Protein AF-A0A3E0Q3L4-F1 (afdb_monomer_lite)

Secondary structure (DSSP, 8-state):
-HHHHHHTT---------HHHHHHHHHHHHHHHHTT-------HHHHHHHTTEEEEEETTEEEEEE---SS---HHHHHHHHHHHHHHHHHTTS---GGGTHHHH----TT---SSS-HHHHHHHHHHHHHS----S------TT--TT-------PPP-

pLDDT: mean 74.45, std 21.03, range [34.62, 96.5]

Foldseek 3Di:
DVVVCVVVVNDDDDDDPDPVSQQLLLVLVVVCVVVVVDDDDPPVLLVVLLVQWDWDADPVHIGTDGPPPDDDHSVSPVVVSVVSSVVVVVVVPDPPPCVVCVVVVPPVPVDPDPPDDDVVVVVVVVVVPVPDPDDDPDDPPDDPDDDPPDDPDDDDDDDD

Structure (mmCIF, N/CA/C/O backbone):
data_AF-A0A3E0Q3L4-F1
#
_entry.id   AF-A0A3E0Q3L4-F1
#
loop_
_atom_site.group_PDB
_atom_site.id
_atom_site.type_symbol
_atom_site.label_atom_id
_atom_site.label_alt_id
_atom_site.label_comp_id
_atom_site.label_asym_id
_atom_site.label_entity_id
_atom_site.label_seq_id
_atom_site.pdbx_PDB_ins_code
_atom_site.Cartn_x
_atom_site.Cartn_y
_atom_site.Cartn_z
_atom_site.occupancy
_atom_site.B_iso_or_equiv
_atom_site.auth_seq_id
_atom_site.auth_comp_id
_atom_site.auth_asym_id
_atom_site.auth_atom_id
_atom_site.pdbx_PDB_model_num
ATOM 1 N N . MET A 1 1 ? -14.780 1.613 -17.915 1.00 79.00 1 MET A N 1
ATOM 2 C CA . MET A 1 1 ? -14.518 0.530 -16.937 1.00 79.00 1 MET A CA 1
ATOM 3 C C . MET A 1 1 ? -15.227 0.759 -15.602 1.00 79.00 1 MET A C 1
ATOM 5 O O . MET A 1 1 ? -16.088 -0.039 -15.275 1.00 79.00 1 MET A O 1
ATOM 9 N N . ALA A 1 2 ? -14.970 1.853 -14.870 1.00 86.56 2 ALA A N 1
ATOM 10 C CA . ALA A 1 2 ? -15.633 2.112 -13.578 1.00 86.56 2 ALA A CA 1
ATOM 11 C C . ALA A 1 2 ? -17.176 2.132 -13.652 1.00 86.56 2 ALA A C 1
ATOM 13 O O . ALA A 1 2 ? -17.845 1.611 -12.769 1.00 86.56 2 ALA A O 1
ATOM 14 N N . GLN A 1 3 ? -17.746 2.678 -14.732 1.00 90.94 3 GLN A N 1
ATOM 15 C CA . GLN A 1 3 ? -19.196 2.648 -14.962 1.00 90.94 3 GLN A CA 1
ATOM 16 C C . GLN A 1 3 ? -19.752 1.223 -15.102 1.00 90.94 3 GLN A C 1
ATOM 18 O O . GLN A 1 3 ? -20.854 0.969 -14.634 1.00 90.94 3 GLN A O 1
ATOM 23 N N . GLN A 1 4 ? -18.997 0.302 -15.710 1.00 94.25 4 GLN A N 1
ATOM 24 C CA . GLN A 1 4 ? -19.422 -1.091 -15.864 1.00 94.25 4 GLN A CA 1
ATOM 25 C C . GLN A 1 4 ? -19.431 -1.803 -14.508 1.00 94.25 4 GLN A C 1
ATOM 27 O O . GLN A 1 4 ? -20.447 -2.364 -14.129 1.00 94.25 4 GLN A O 1
ATOM 32 N N . LEU A 1 5 ? -18.363 -1.650 -13.719 1.00 92.81 5 LEU A N 1
ATOM 33 C CA . LEU A 1 5 ? -18.290 -2.218 -12.367 1.00 92.81 5 LEU A CA 1
ATOM 34 C C . LEU A 1 5 ? -19.424 -1.717 -11.460 1.00 92.81 5 LEU A C 1
ATOM 36 O O . LEU A 1 5 ? -19.980 -2.483 -10.681 1.00 92.81 5 LEU A O 1
ATOM 40 N N . ARG A 1 6 ? -19.812 -0.441 -11.595 1.00 93.19 6 ARG A N 1
ATOM 41 C CA . ARG A 1 6 ? -20.967 0.112 -10.872 1.00 93.19 6 ARG A CA 1
ATOM 42 C C . ARG A 1 6 ? -22.294 -0.491 -11.329 1.00 93.19 6 ARG A C 1
ATOM 44 O O . ARG A 1 6 ? -23.156 -0.713 -10.486 1.00 93.19 6 ARG A O 1
ATOM 51 N N . LYS A 1 7 ? -22.467 -0.753 -12.631 1.00 95.75 7 LYS A N 1
ATOM 52 C CA . LYS A 1 7 ? -23.658 -1.450 -13.148 1.00 95.75 7 LYS A CA 1
ATOM 53 C C . LYS A 1 7 ? -23.766 -2.866 -12.587 1.00 95.75 7 LYS A C 1
ATOM 55 O O . LYS A 1 7 ? -24.866 -3.291 -12.263 1.00 95.75 7 LYS A O 1
ATOM 60 N N . ASP A 1 8 ? -22.632 -3.531 -12.394 1.00 96.50 8 ASP A N 1
ATOM 61 C CA . ASP A 1 8 ? -22.560 -4.880 -11.826 1.00 96.50 8 ASP A CA 1
ATOM 62 C C . ASP A 1 8 ? -22.685 -4.887 -10.282 1.00 96.50 8 ASP A C 1
ATOM 64 O O . ASP A 1 8 ? -22.500 -5.919 -9.641 1.00 96.50 8 ASP A O 1
ATOM 68 N N . GLY A 1 9 ? -22.983 -3.738 -9.657 1.00 95.62 9 GLY A N 1
ATOM 69 C CA . GLY A 1 9 ? -23.168 -3.613 -8.207 1.00 95.62 9 GLY A CA 1
ATOM 70 C C . GLY A 1 9 ? -21.873 -3.643 -7.387 1.00 95.62 9 GLY A C 1
ATOM 71 O O . GLY A 1 9 ? -21.925 -3.697 -6.158 1.00 95.62 9 GLY A O 1
ATOM 72 N N . VAL A 1 10 ? -20.700 -3.585 -8.027 1.00 95.12 10 VAL A N 1
ATOM 73 C CA . VAL A 1 10 ? -19.411 -3.582 -7.327 1.00 95.12 10 VAL A CA 1
ATOM 74 C C . VAL A 1 10 ? -19.200 -2.227 -6.659 1.00 95.12 10 VAL A C 1
ATOM 76 O O . VAL A 1 10 ? -19.149 -1.186 -7.324 1.00 95.12 10 VAL A O 1
ATOM 79 N N . ASN A 1 11 ? -19.021 -2.231 -5.335 1.00 90.06 11 ASN A N 1
ATOM 80 C CA . ASN A 1 11 ? -18.707 -1.018 -4.590 1.00 90.06 11 ASN A CA 1
ATOM 81 C C . ASN A 1 11 ? -17.322 -0.491 -4.996 1.00 90.06 11 ASN A C 1
ATOM 83 O O . ASN A 1 11 ? -16.287 -1.050 -4.635 1.00 90.06 11 ASN A O 1
ATOM 87 N N . CYS A 1 12 ? -17.317 0.580 -5.785 1.00 91.50 12 CYS A N 1
ATOM 88 C CA . CYS A 1 12 ? -16.115 1.171 -6.350 1.00 91.50 12 CYS A CA 1
ATOM 89 C C . CYS A 1 12 ? -15.843 2.531 -5.712 1.00 91.50 12 CYS A C 1
ATOM 91 O O . CYS A 1 12 ? -16.664 3.446 -5.808 1.00 91.50 12 CYS A O 1
ATOM 93 N N . HIS A 1 13 ? -14.646 2.693 -5.157 1.00 89.50 13 HIS A N 1
ATOM 94 C CA . HIS A 1 13 ? -14.142 3.981 -4.701 1.00 89.50 13 HIS A CA 1
ATOM 95 C C . HIS A 1 13 ? -13.109 4.519 -5.682 1.00 89.50 13 HIS A C 1
ATOM 97 O O . HIS A 1 13 ? -12.204 3.804 -6.109 1.00 89.50 13 HIS A O 1
ATOM 103 N N . GLU A 1 14 ? -13.255 5.789 -6.044 1.00 90.19 14 GLU A N 1
ATOM 104 C CA . GLU A 1 14 ? -12.275 6.461 -6.882 1.00 90.19 14 GLU A CA 1
ATOM 105 C C . GLU A 1 14 ? -11.015 6.763 -6.069 1.00 90.19 14 GLU A C 1
ATOM 107 O O . GLU A 1 14 ? -11.085 7.319 -4.972 1.00 90.19 14 GLU A O 1
ATOM 112 N N . PHE A 1 15 ? -9.862 6.395 -6.622 1.00 90.75 15 PHE A N 1
ATOM 113 C CA . PHE A 1 15 ? -8.560 6.695 -6.050 1.00 90.75 15 PHE A CA 1
ATOM 114 C C . PHE A 1 15 ? -7.728 7.455 -7.079 1.00 90.75 15 PHE A C 1
ATOM 116 O O . PHE A 1 15 ? -7.263 6.887 -8.066 1.00 90.75 15 PHE A O 1
ATOM 123 N N . ASN A 1 16 ? -7.561 8.758 -6.861 1.00 91.69 16 ASN A N 1
ATOM 124 C CA . ASN A 1 16 ? -6.784 9.606 -7.758 1.00 91.69 16 ASN A CA 1
ATOM 125 C C . ASN A 1 16 ? -5.285 9.497 -7.431 1.00 91.69 16 ASN A C 1
ATOM 127 O O . ASN A 1 16 ? -4.877 9.765 -6.302 1.00 91.69 16 ASN A O 1
ATOM 131 N N . VAL A 1 17 ? -4.439 9.161 -8.404 1.00 85.94 17 VAL A N 1
ATOM 132 C CA . VAL A 1 17 ? -2.986 8.992 -8.212 1.00 85.94 17 VAL A CA 1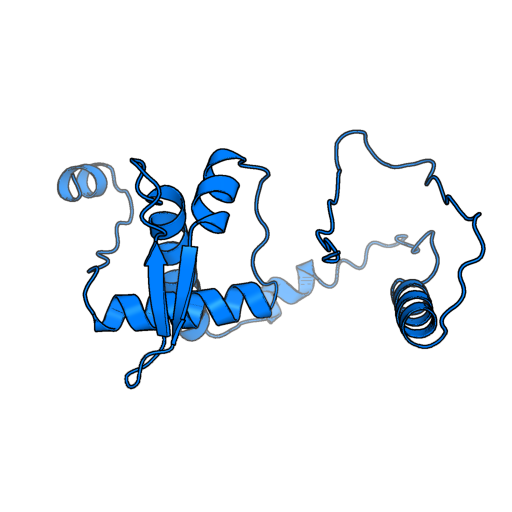
ATOM 133 C C . VAL A 1 17 ? -2.248 10.338 -8.338 1.00 85.94 17 VAL A C 1
ATOM 135 O O . VAL A 1 17 ? -1.295 10.491 -9.101 1.00 85.94 17 VAL A O 1
ATOM 138 N N . GLY A 1 18 ? -2.703 11.345 -7.590 1.00 90.94 18 GLY A N 1
ATOM 139 C CA . GLY A 1 18 ? -2.068 12.666 -7.510 1.00 90.94 18 GLY A CA 1
ATOM 140 C C . GLY A 1 18 ? -0.859 12.700 -6.566 1.00 90.94 18 GLY A C 1
ATOM 141 O O . GLY A 1 18 ? -0.641 11.772 -5.790 1.00 90.94 18 GLY A O 1
ATOM 142 N N . CYS A 1 19 ? -0.089 13.795 -6.584 1.00 89.25 19 CYS A N 1
ATOM 143 C CA . CYS A 1 19 ? 1.117 13.961 -5.754 1.00 89.25 19 CYS A CA 1
ATOM 144 C C . CYS A 1 19 ? 0.839 13.748 -4.252 1.00 89.25 19 CYS A C 1
ATOM 146 O O . CYS A 1 19 ? 1.502 12.940 -3.605 1.00 89.25 19 CYS A O 1
ATOM 148 N N . THR A 1 20 ? -0.210 14.384 -3.720 1.00 91.62 20 THR A N 1
ATOM 149 C CA . THR A 1 20 ? -0.629 14.241 -2.314 1.00 91.62 20 THR A CA 1
ATOM 150 C C . THR A 1 20 ? -0.960 12.793 -1.953 1.00 91.62 20 THR A C 1
ATOM 152 O O . THR A 1 20 ? -0.543 12.290 -0.910 1.00 91.62 20 THR A O 1
ATOM 155 N N . ASN A 1 21 ? -1.660 12.088 -2.845 1.00 92.31 21 ASN A N 1
ATOM 156 C CA . ASN A 1 21 ? -2.038 10.696 -2.623 1.00 92.31 21 ASN A CA 1
ATOM 157 C C . ASN A 1 21 ? -0.842 9.748 -2.767 1.00 92.31 21 ASN A C 1
ATOM 159 O O . ASN A 1 21 ? -0.791 8.753 -2.055 1.00 92.31 21 ASN A O 1
ATOM 163 N N . GLN A 1 22 ? 0.152 10.067 -3.603 1.00 91.19 22 GLN A N 1
ATOM 164 C CA . GLN A 1 22 ? 1.406 9.307 -3.676 1.00 91.19 22 GLN A CA 1
ATOM 165 C C . GLN A 1 22 ? 2.222 9.421 -2.384 1.00 91.19 22 GLN A C 1
ATOM 167 O O . GLN A 1 22 ? 2.738 8.409 -1.913 1.00 91.19 22 GLN A O 1
ATOM 172 N N . VAL A 1 23 ? 2.312 10.619 -1.794 1.00 93.94 23 VAL A N 1
ATOM 173 C CA . VAL A 1 23 ? 2.996 10.817 -0.504 1.00 93.94 23 VAL A CA 1
ATOM 174 C C . VAL A 1 23 ? 2.299 10.024 0.594 1.00 93.94 23 VAL A C 1
ATOM 176 O O . VAL A 1 23 ? 2.945 9.290 1.339 1.00 93.94 23 VAL A O 1
ATOM 179 N N . ARG A 1 24 ? 0.966 10.108 0.642 1.00 93.88 24 ARG A N 1
ATOM 180 C CA . ARG A 1 24 ? 0.153 9.354 1.597 1.00 93.88 24 ARG A CA 1
ATOM 181 C C . ARG A 1 24 ? 0.274 7.843 1.411 1.00 93.88 24 ARG A C 1
ATOM 183 O O . ARG A 1 24 ? 0.399 7.108 2.380 1.00 93.88 24 ARG A O 1
ATOM 190 N N . MET A 1 25 ? 0.275 7.378 0.166 1.00 94.69 25 MET A N 1
ATOM 191 C CA . MET A 1 25 ? 0.484 5.971 -0.157 1.00 94.69 25 MET A CA 1
ATOM 192 C C . MET A 1 25 ? 1.851 5.496 0.339 1.00 94.69 25 MET A C 1
ATOM 194 O O . MET A 1 25 ? 1.929 4.445 0.967 1.00 94.69 25 MET A O 1
ATOM 198 N N . ALA A 1 26 ? 2.912 6.282 0.136 1.00 94.81 26 ALA A N 1
ATOM 199 C CA . ALA A 1 26 ? 4.251 5.948 0.613 1.00 94.81 26 ALA A CA 1
ATOM 200 C C . ALA A 1 26 ? 4.331 5.878 2.148 1.00 94.81 26 ALA A C 1
ATOM 202 O O . ALA A 1 26 ? 4.845 4.896 2.686 1.00 94.81 26 ALA A O 1
ATOM 203 N N . SER A 1 27 ? 3.800 6.882 2.854 1.00 94.94 27 SER A N 1
ATOM 204 C CA . SER A 1 27 ? 3.848 6.929 4.320 1.00 94.94 27 SER A CA 1
ATOM 205 C C . SER A 1 27 ? 3.004 5.832 4.968 1.00 94.94 27 SER A C 1
ATOM 207 O O . SER A 1 27 ? 3.497 5.135 5.852 1.00 94.94 27 SER A O 1
ATOM 209 N N . THR A 1 28 ? 1.774 5.611 4.491 1.00 95.25 28 THR A N 1
ATOM 210 C CA . THR A 1 28 ? 0.919 4.533 5.005 1.00 95.25 28 THR A CA 1
ATOM 211 C C . THR A 1 28 ? 1.528 3.163 4.725 1.00 95.25 28 THR A C 1
ATOM 213 O O . THR A 1 28 ? 1.517 2.300 5.597 1.00 95.25 28 THR A O 1
ATOM 216 N N . SER A 1 29 ? 2.118 2.952 3.547 1.00 93.25 29 SER A N 1
ATOM 217 C CA . SER A 1 29 ? 2.772 1.674 3.238 1.00 93.25 29 SER A CA 1
ATOM 218 C C . SER A 1 29 ? 3.942 1.394 4.183 1.00 93.25 29 SER A C 1
ATOM 220 O O . SER A 1 29 ? 4.049 0.285 4.701 1.00 93.25 29 SER A O 1
ATOM 222 N N . LEU A 1 30 ? 4.781 2.399 4.464 1.00 93.25 30 LEU A N 1
ATOM 223 C CA . LEU A 1 30 ? 5.862 2.282 5.449 1.00 93.25 30 LEU A CA 1
ATOM 224 C C . LEU A 1 30 ? 5.335 1.902 6.832 1.00 93.25 30 LEU A C 1
ATOM 226 O O . LEU A 1 30 ? 5.848 0.968 7.443 1.00 93.25 30 LEU A O 1
ATOM 230 N N . GLU A 1 31 ? 4.311 2.606 7.314 1.00 94.12 31 GLU A N 1
ATOM 231 C CA . GLU A 1 31 ? 3.732 2.370 8.636 1.00 94.12 31 GLU A CA 1
ATOM 232 C C . GLU A 1 31 ? 3.190 0.943 8.767 1.00 94.12 31 GLU A C 1
ATOM 234 O O . GLU A 1 31 ? 3.479 0.239 9.739 1.00 94.12 31 GLU A O 1
ATOM 239 N N . VAL A 1 32 ? 2.428 0.487 7.773 1.00 93.81 32 VAL A N 1
ATOM 240 C CA . VAL A 1 32 ? 1.765 -0.818 7.822 1.00 93.81 32 VAL A CA 1
ATOM 241 C C . VAL A 1 32 ? 2.777 -1.966 7.673 1.00 93.81 32 VAL A C 1
ATOM 243 O O . VAL A 1 32 ? 2.663 -2.974 8.374 1.00 93.81 32 VAL A O 1
ATOM 246 N N . ILE A 1 33 ? 3.812 -1.800 6.839 1.00 91.75 33 ILE A N 1
ATOM 247 C CA . ILE A 1 33 ? 4.909 -2.776 6.717 1.00 91.75 33 ILE A CA 1
ATOM 248 C C . ILE A 1 33 ? 5.731 -2.828 8.010 1.00 91.75 33 ILE A C 1
ATOM 250 O O . ILE A 1 33 ? 5.994 -3.913 8.529 1.00 91.75 33 ILE A O 1
ATOM 254 N N . HIS A 1 34 ? 6.108 -1.672 8.563 1.00 92.81 34 HIS A N 1
ATOM 255 C CA . HIS A 1 34 ? 6.912 -1.596 9.783 1.00 92.81 34 HIS A CA 1
ATOM 256 C C . HIS A 1 34 ? 6.181 -2.197 10.991 1.00 92.81 34 HIS A C 1
ATOM 258 O O . HIS A 1 34 ? 6.771 -2.933 11.780 1.00 92.81 34 HIS A O 1
ATOM 264 N N . SER A 1 35 ? 4.877 -1.940 11.105 1.00 94.75 35 SER A N 1
ATOM 265 C CA . SER A 1 35 ? 4.025 -2.499 12.161 1.00 94.75 35 SER A CA 1
ATOM 266 C C . SER A 1 35 ? 3.642 -3.967 11.947 1.00 94.75 35 SER A C 1
ATOM 268 O O . SER A 1 35 ? 2.985 -4.541 12.813 1.00 94.75 35 SER A O 1
ATOM 270 N N . ARG A 1 36 ? 4.049 -4.588 10.826 1.00 92.62 36 ARG A N 1
ATOM 271 C CA . ARG A 1 36 ? 3.712 -5.976 10.456 1.00 92.62 36 ARG A CA 1
ATOM 272 C C . ARG A 1 36 ? 2.206 -6.258 10.507 1.00 92.62 36 ARG A C 1
ATOM 274 O O . ARG A 1 36 ? 1.783 -7.344 10.886 1.00 92.62 36 ARG A O 1
ATOM 281 N N . ARG A 1 37 ? 1.394 -5.267 10.128 1.00 89.94 37 ARG A N 1
ATOM 282 C CA . ARG A 1 37 ? -0.078 -5.352 10.133 1.00 89.94 37 ARG A CA 1
ATOM 283 C C . ARG A 1 37 ? -0.662 -6.008 8.880 1.00 89.94 37 ARG A C 1
ATOM 285 O O . ARG A 1 37 ? -1.876 -6.148 8.786 1.00 89.94 37 ARG A O 1
ATOM 292 N N . ILE A 1 38 ? 0.179 -6.373 7.914 1.00 91.56 38 ILE A N 1
ATOM 293 C CA . ILE A 1 38 ? -0.234 -7.093 6.710 1.00 91.56 38 ILE A CA 1
ATOM 294 C C . ILE A 1 38 ? 0.319 -8.510 6.766 1.00 91.56 38 ILE A C 1
ATOM 296 O O . ILE A 1 38 ? 1.515 -8.698 6.992 1.00 91.56 38 ILE A O 1
ATOM 300 N N . ASP A 1 39 ? -0.550 -9.467 6.461 1.00 92.75 39 ASP A N 1
ATOM 301 C CA . ASP A 1 39 ? -0.169 -10.815 6.063 1.00 92.75 39 ASP A CA 1
ATOM 302 C C . ASP A 1 39 ? -0.408 -10.984 4.554 1.00 92.75 39 ASP A C 1
ATOM 304 O O . ASP A 1 39 ? -1.384 -10.455 4.010 1.00 92.75 39 ASP A O 1
ATOM 308 N N . LEU A 1 40 ? 0.508 -11.661 3.862 1.00 92.31 40 LEU A N 1
ATOM 309 C CA . LEU A 1 40 ? 0.474 -11.833 2.408 1.00 92.31 40 LEU A CA 1
ATOM 310 C C . LEU A 1 40 ? 0.468 -13.311 2.046 1.00 92.31 40 LEU A C 1
ATOM 312 O O . LEU A 1 40 ? 1.274 -14.091 2.547 1.00 92.31 40 LEU A O 1
ATOM 316 N N . TYR A 1 41 ? -0.377 -13.668 1.081 1.00 93.88 41 TYR A N 1
ATOM 317 C CA . TYR A 1 41 ? -0.257 -14.946 0.388 1.00 93.88 41 TYR A CA 1
ATOM 318 C C . TYR A 1 41 ? 1.072 -15.021 -0.380 1.00 93.88 41 TYR A C 1
ATOM 320 O O . TYR A 1 41 ? 1.598 -13.996 -0.823 1.00 93.88 41 TYR A O 1
ATOM 328 N N . ASP A 1 42 ? 1.585 -16.239 -0.588 1.00 94.75 42 ASP A N 1
ATOM 329 C CA . ASP A 1 42 ? 2.785 -16.495 -1.401 1.00 94.75 42 ASP A CA 1
ATOM 330 C C . ASP A 1 42 ? 2.507 -16.273 -2.905 1.00 94.75 42 ASP A C 1
ATOM 332 O O . ASP A 1 42 ? 2.403 -17.203 -3.706 1.00 94.75 42 ASP A O 1
ATOM 336 N N . ASP A 1 43 ? 2.346 -15.006 -3.299 1.00 96.31 43 ASP A N 1
ATOM 337 C CA . ASP A 1 43 ? 2.250 -14.555 -4.689 1.00 96.31 43 ASP A CA 1
ATOM 338 C C . ASP A 1 43 ? 3.625 -14.051 -5.157 1.00 96.31 43 ASP A C 1
ATOM 340 O O . ASP A 1 43 ? 3.993 -12.881 -5.005 1.00 96.31 43 ASP A O 1
ATOM 344 N N . ARG A 1 44 ? 4.406 -14.953 -5.762 1.00 95.44 44 ARG A N 1
ATOM 345 C CA . ARG A 1 44 ? 5.758 -14.656 -6.271 1.00 95.44 44 ARG A CA 1
ATOM 346 C C . ARG A 1 44 ? 5.805 -13.458 -7.233 1.00 95.44 44 ARG A C 1
ATOM 348 O O . ARG A 1 44 ? 6.725 -12.644 -7.107 1.00 95.44 44 ARG A O 1
ATOM 355 N N . PRO A 1 45 ? 4.896 -13.321 -8.220 1.00 93.75 45 PRO A N 1
ATOM 356 C CA . PRO A 1 45 ? 4.794 -12.099 -9.012 1.00 93.75 45 PRO A CA 1
ATOM 357 C C . PRO A 1 45 ? 4.630 -10.815 -8.190 1.00 93.75 45 PRO A C 1
ATOM 359 O O . PRO A 1 45 ? 5.310 -9.836 -8.493 1.00 93.75 45 PRO A O 1
ATOM 362 N N . LEU A 1 46 ? 3.762 -10.808 -7.173 1.00 94.06 46 LEU A N 1
ATOM 363 C CA . LEU A 1 46 ? 3.576 -9.643 -6.305 1.00 94.06 46 LEU A CA 1
ATOM 364 C C . LEU A 1 46 ? 4.849 -9.353 -5.508 1.00 94.06 46 LEU A C 1
ATOM 366 O O . LEU A 1 46 ? 5.312 -8.216 -5.504 1.00 94.06 46 LEU A O 1
ATOM 370 N N . MET A 1 47 ? 5.469 -10.375 -4.913 1.00 94.25 47 MET A N 1
ATOM 371 C CA . MET A 1 47 ? 6.740 -10.224 -4.195 1.00 94.25 47 MET A CA 1
ATOM 372 C C . MET A 1 47 ? 7.838 -9.644 -5.092 1.00 94.25 47 MET A C 1
ATOM 374 O O . MET A 1 47 ? 8.584 -8.763 -4.672 1.00 94.25 47 MET A O 1
ATOM 378 N N . ARG A 1 48 ? 7.923 -10.091 -6.351 1.00 92.56 48 ARG A N 1
ATOM 379 C CA . ARG A 1 48 ? 8.873 -9.547 -7.332 1.00 92.56 48 ARG A CA 1
ATOM 380 C C . ARG A 1 48 ? 8.634 -8.067 -7.607 1.00 92.56 48 ARG A C 1
ATOM 382 O O . ARG A 1 48 ? 9.603 -7.320 -7.712 1.00 92.56 48 ARG A O 1
ATOM 389 N N . ASP A 1 49 ? 7.376 -7.660 -7.740 1.00 93.62 49 ASP A N 1
ATOM 390 C CA . ASP A 1 49 ? 7.025 -6.262 -7.982 1.00 93.62 49 ASP A CA 1
ATOM 391 C C . ASP A 1 49 ? 7.262 -5.413 -6.713 1.00 93.62 49 ASP A C 1
ATOM 393 O O . ASP A 1 49 ? 7.781 -4.303 -6.815 1.00 93.62 49 ASP A O 1
ATOM 397 N N . LEU A 1 50 ? 6.997 -5.953 -5.516 1.00 93.06 50 LEU A N 1
ATOM 398 C CA . LEU A 1 50 ? 7.277 -5.306 -4.226 1.00 93.06 50 LEU A CA 1
ATOM 399 C C . LEU A 1 50 ? 8.777 -5.082 -4.000 1.00 93.06 50 LEU A C 1
ATOM 401 O O . LEU A 1 50 ? 9.170 -3.995 -3.594 1.00 93.06 50 LEU A O 1
ATOM 405 N N . MET A 1 51 ? 9.630 -6.059 -4.328 1.00 91.94 51 MET A N 1
ATOM 406 C CA . MET A 1 51 ? 11.093 -5.927 -4.222 1.00 91.94 51 MET A CA 1
ATOM 407 C C . MET A 1 51 ? 11.684 -4.842 -5.138 1.00 91.94 51 MET A C 1
ATOM 409 O O . MET A 1 51 ? 12.841 -4.462 -4.979 1.00 91.94 51 MET A O 1
ATOM 413 N N . ARG A 1 52 ? 10.920 -4.356 -6.123 1.00 92.00 52 ARG A N 1
ATOM 414 C CA . ARG A 1 52 ? 11.334 -3.276 -7.033 1.00 92.00 52 ARG A CA 1
ATOM 415 C C . ARG A 1 52 ? 10.890 -1.894 -6.563 1.00 92.00 52 ARG A C 1
ATOM 417 O O . ARG A 1 52 ? 11.320 -0.903 -7.162 1.00 92.00 52 ARG A O 1
ATOM 424 N N . LEU A 1 53 ? 10.017 -1.827 -5.556 1.00 91.88 53 LEU A N 1
ATOM 425 C CA . LEU A 1 53 ? 9.603 -0.572 -4.949 1.00 91.88 53 LEU A CA 1
ATOM 426 C C . LEU A 1 53 ? 10.695 -0.077 -4.011 1.00 91.88 53 LEU A C 1
ATOM 428 O O . LEU A 1 53 ? 11.075 -0.748 -3.057 1.00 91.88 53 LEU A O 1
ATOM 432 N N . ASN A 1 54 ? 11.148 1.140 -4.271 1.00 91.25 54 ASN A N 1
ATOM 433 C CA . ASN A 1 54 ? 11.998 1.899 -3.377 1.00 91.25 54 ASN A CA 1
ATOM 434 C C . ASN A 1 54 ? 11.194 3.050 -2.789 1.00 91.25 54 ASN A C 1
ATOM 436 O O . ASN A 1 54 ? 10.362 3.662 -3.461 1.00 91.25 54 ASN A O 1
ATOM 440 N N . ILE A 1 55 ? 11.465 3.365 -1.529 1.00 91.25 55 ILE A N 1
ATOM 441 C CA . ILE A 1 55 ? 10.873 4.524 -0.873 1.00 91.25 55 ILE A CA 1
ATOM 442 C C . ILE A 1 55 ? 11.973 5.555 -0.724 1.00 91.25 55 ILE A C 1
ATOM 444 O O . ILE A 1 55 ? 12.939 5.359 0.008 1.00 91.25 55 ILE A O 1
ATOM 448 N N . SER A 1 56 ? 11.838 6.641 -1.476 1.00 92.56 56 SER A N 1
ATOM 449 C CA . SER A 1 56 ? 12.773 7.757 -1.441 1.00 92.56 56 SER A CA 1
ATOM 450 C C . SER A 1 56 ? 12.240 8.841 -0.510 1.00 92.56 56 SER A C 1
ATOM 452 O O . SER A 1 56 ? 11.059 9.196 -0.560 1.00 92.56 56 SER A O 1
ATOM 454 N N . MET A 1 57 ? 13.109 9.375 0.343 1.00 92.50 57 MET A N 1
ATOM 455 C CA . MET A 1 57 ? 12.802 10.558 1.139 1.00 92.50 57 MET A CA 1
ATOM 456 C C . MET A 1 57 ? 13.140 11.804 0.313 1.00 92.50 57 MET A C 1
ATOM 458 O O . MET A 1 57 ? 14.240 11.927 -0.226 1.00 92.50 57 MET A O 1
ATOM 462 N N . LYS A 1 58 ? 12.182 12.716 0.179 1.00 91.75 58 LYS A N 1
ATOM 463 C CA . LYS A 1 58 ? 12.335 14.033 -0.447 1.00 91.75 58 LYS A CA 1
ATOM 464 C C . LYS A 1 58 ? 12.071 15.113 0.607 1.00 91.75 58 LYS A C 1
ATOM 466 O O . LYS A 1 58 ? 11.517 14.834 1.667 1.00 91.75 58 LYS A O 1
ATOM 471 N N . SER A 1 59 ? 12.413 16.362 0.296 1.00 89.00 59 SER A N 1
ATOM 472 C CA . SER A 1 59 ? 12.184 17.511 1.189 1.00 89.00 59 SER A CA 1
ATOM 473 C C . SER A 1 59 ? 10.715 17.701 1.592 1.00 89.00 59 SER A C 1
ATOM 475 O O . SER A 1 59 ? 10.435 18.201 2.673 1.00 89.00 59 SER A O 1
ATOM 477 N N . TYR A 1 60 ? 9.780 17.274 0.742 1.00 84.19 60 TYR A N 1
ATOM 478 C CA . TYR A 1 60 ? 8.334 17.386 0.951 1.00 84.19 60 TYR A CA 1
ATOM 479 C C . TYR A 1 60 ? 7.669 16.080 1.430 1.00 84.19 60 TYR A C 1
ATOM 481 O O . TYR A 1 60 ? 6.442 16.003 1.465 1.00 84.19 60 TYR A O 1
ATOM 489 N N . GLY A 1 61 ? 8.447 15.043 1.771 1.00 90.19 61 GLY A N 1
ATOM 490 C CA . GLY A 1 61 ? 7.935 13.772 2.292 1.00 90.19 61 GLY A CA 1
ATOM 491 C C . GLY A 1 61 ? 8.472 12.534 1.574 1.00 90.19 61 GLY A C 1
ATOM 492 O O . GLY A 1 61 ? 9.483 12.577 0.877 1.00 90.19 61 GLY A O 1
ATOM 493 N N . TYR A 1 62 ? 7.792 11.403 1.759 1.00 92.56 62 TYR A N 1
ATOM 494 C CA . TYR A 1 62 ? 8.173 10.124 1.156 1.00 92.56 62 TYR A CA 1
ATOM 495 C C . TYR A 1 62 ? 7.530 9.939 -0.214 1.00 92.56 62 TYR A C 1
ATOM 497 O O . TYR A 1 62 ? 6.374 10.305 -0.421 1.00 92.56 62 TYR A O 1
ATOM 505 N N . ARG A 1 63 ? 8.257 9.322 -1.148 1.00 91.56 63 ARG A N 1
ATOM 506 C CA . ARG A 1 63 ? 7.739 8.973 -2.471 1.00 91.56 63 ARG A CA 1
ATOM 507 C C . ARG A 1 63 ? 8.116 7.549 -2.853 1.00 91.56 63 ARG A C 1
ATOM 509 O O . ARG A 1 63 ? 9.271 7.150 -2.714 1.00 91.56 63 ARG A O 1
ATOM 516 N N . LEU A 1 64 ? 7.137 6.823 -3.389 1.00 90.94 64 LEU A N 1
ATOM 517 C CA . LEU A 1 64 ? 7.340 5.517 -4.009 1.00 90.94 64 LEU A CA 1
ATOM 518 C C . LEU A 1 64 ? 7.990 5.700 -5.383 1.00 90.94 64 LEU A C 1
ATOM 520 O O . LEU A 1 64 ? 7.441 6.360 -6.266 1.00 90.94 64 LEU A O 1
ATOM 524 N N . GLU A 1 65 ? 9.168 5.116 -5.551 1.00 91.19 65 GLU A N 1
ATOM 525 C CA . GLU A 1 65 ? 9.916 5.078 -6.799 1.00 91.19 65 GLU A CA 1
ATOM 526 C C . GLU A 1 65 ? 10.041 3.620 -7.252 1.00 91.19 65 GLU A C 1
ATOM 528 O O . GLU A 1 65 ? 10.366 2.727 -6.472 1.00 91.19 65 GLU A O 1
ATOM 533 N N . VAL A 1 66 ? 9.775 3.362 -8.530 1.00 90.44 66 VAL A N 1
ATOM 534 C CA . VAL A 1 66 ? 9.970 2.037 -9.127 1.00 90.44 66 VAL A CA 1
ATOM 535 C C . VAL A 1 66 ? 11.331 2.025 -9.807 1.00 90.44 66 VAL A C 1
ATOM 537 O O . VAL A 1 66 ? 11.604 2.888 -10.647 1.00 90.44 66 VAL A O 1
ATOM 540 N N . SER A 1 67 ? 12.179 1.047 -9.479 1.00 86.94 67 SER A N 1
ATOM 541 C CA . SER A 1 67 ? 13.460 0.880 -10.172 1.00 86.94 67 SER A CA 1
ATOM 542 C C . SER A 1 67 ? 13.243 0.662 -11.677 1.00 86.94 67 SER A C 1
ATOM 544 O O . SER A 1 67 ? 12.503 -0.234 -12.089 1.00 86.94 67 SER A O 1
ATOM 546 N N . ARG A 1 68 ? 13.891 1.482 -12.516 1.00 75.44 68 ARG A N 1
ATOM 547 C CA . ARG A 1 68 ? 13.726 1.499 -13.984 1.00 75.44 68 ARG A CA 1
ATOM 548 C C . ARG A 1 68 ? 14.544 0.420 -14.704 1.00 75.44 68 ARG A C 1
ATOM 550 O O . ARG A 1 68 ? 15.023 0.639 -15.813 1.00 75.44 68 ARG A O 1
ATOM 557 N N . ASN A 1 69 ? 14.690 -0.761 -14.110 1.00 74.12 69 ASN A N 1
ATOM 558 C CA . ASN A 1 69 ? 15.430 -1.859 -14.728 1.00 74.12 69 ASN A CA 1
ATOM 559 C C . ASN A 1 69 ? 14.581 -2.549 -15.816 1.00 74.12 69 ASN A C 1
ATOM 561 O O . ASN A 1 69 ? 13.999 -3.611 -15.602 1.00 74.12 69 ASN A O 1
ATOM 565 N N . GLY A 1 70 ? 14.500 -1.910 -16.987 1.00 59.09 70 GLY A N 1
ATOM 566 C CA . GLY A 1 70 ? 14.444 -2.598 -18.279 1.00 59.09 70 GLY A CA 1
ATOM 567 C C . GLY A 1 70 ? 13.158 -3.318 -18.700 1.00 59.09 70 GLY A C 1
ATOM 568 O O . GLY A 1 70 ? 13.253 -4.193 -19.551 1.00 59.09 70 GLY A O 1
ATOM 569 N N . GLY A 1 71 ? 11.969 -2.960 -18.194 1.00 59.69 71 GLY A N 1
ATOM 570 C CA . GLY A 1 71 ? 10.758 -3.178 -19.013 1.00 59.69 71 GLY A CA 1
ATOM 571 C C . GLY A 1 71 ? 9.488 -3.713 -18.360 1.00 59.69 71 GLY A C 1
ATOM 572 O O . GLY A 1 71 ? 8.569 -4.082 -19.083 1.00 59.69 71 GLY A O 1
ATOM 573 N N . ARG A 1 72 ? 9.362 -3.749 -17.030 1.00 70.19 72 ARG A N 1
ATOM 574 C CA . ARG A 1 72 ? 8.060 -4.062 -16.420 1.00 70.19 72 ARG A CA 1
ATOM 575 C C . ARG A 1 72 ? 7.761 -3.159 -15.235 1.00 70.19 72 ARG A C 1
ATOM 577 O O . ARG A 1 72 ? 8.500 -3.175 -14.251 1.00 70.19 72 ARG A O 1
ATOM 584 N N . HIS A 1 73 ? 6.681 -2.389 -15.362 1.00 81.06 73 HIS A N 1
ATOM 585 C CA . HIS A 1 73 ? 6.137 -1.562 -14.295 1.00 81.06 73 HIS A CA 1
ATOM 586 C C . HIS A 1 73 ? 5.735 -2.437 -13.101 1.00 81.06 73 HIS A C 1
ATOM 588 O O . HIS A 1 73 ? 5.276 -3.568 -13.268 1.00 81.06 73 HIS A O 1
ATOM 594 N N . ALA A 1 74 ? 5.939 -1.926 -11.887 1.00 91.25 74 ALA A N 1
ATOM 595 C CA . ALA A 1 74 ? 5.582 -2.614 -10.647 1.00 91.25 74 ALA A CA 1
ATOM 596 C C . ALA A 1 74 ? 4.080 -2.457 -10.341 1.00 91.25 74 ALA A C 1
ATOM 598 O O . ALA A 1 74 ? 3.696 -2.122 -9.223 1.00 91.25 74 ALA A O 1
ATOM 599 N N . ASP A 1 75 ? 3.225 -2.661 -11.345 1.00 91.81 75 ASP A N 1
ATOM 600 C CA . ASP A 1 75 ? 1.804 -2.311 -11.279 1.00 91.81 75 ASP A CA 1
ATOM 601 C C . ASP A 1 75 ? 1.084 -3.069 -10.167 1.00 91.81 75 ASP A C 1
ATOM 603 O O . ASP A 1 75 ? 0.303 -2.475 -9.430 1.00 91.81 75 ASP A O 1
ATOM 607 N N . ARG A 1 76 ? 1.400 -4.358 -9.973 1.00 94.69 76 ARG A N 1
ATOM 608 C CA . ARG A 1 76 ? 0.808 -5.157 -8.886 1.00 94.69 76 ARG A CA 1
ATOM 609 C C . ARG A 1 76 ? 1.145 -4.581 -7.522 1.00 94.69 76 ARG A C 1
ATOM 611 O O . ARG A 1 76 ? 0.283 -4.524 -6.655 1.00 94.69 76 ARG A O 1
ATOM 618 N N . ALA A 1 77 ? 2.385 -4.135 -7.354 1.00 94.00 77 ALA A N 1
ATOM 619 C CA . ALA A 1 77 ? 2.839 -3.540 -6.113 1.00 94.00 77 ALA A CA 1
ATOM 620 C C . ALA A 1 77 ? 2.185 -2.170 -5.882 1.00 94.00 77 ALA A C 1
ATOM 622 O O . ALA A 1 77 ? 1.749 -1.889 -4.773 1.00 94.00 77 ALA A O 1
ATOM 623 N N . ILE A 1 78 ? 2.026 -1.348 -6.925 1.00 92.88 78 ILE A N 1
ATOM 624 C CA . ILE A 1 78 ? 1.300 -0.074 -6.823 1.00 92.88 78 ILE A CA 1
ATOM 625 C C . ILE A 1 78 ? -0.172 -0.303 -6.471 1.00 92.88 78 ILE A C 1
ATOM 627 O O . ILE A 1 78 ? -0.664 0.315 -5.533 1.00 92.88 78 ILE A O 1
ATOM 631 N N . VAL A 1 79 ? -0.860 -1.213 -7.168 1.00 93.88 79 VAL A N 1
ATOM 632 C CA . VAL A 1 79 ? -2.259 -1.570 -6.876 1.00 93.88 79 VAL A CA 1
ATOM 633 C C . VAL A 1 79 ? -2.393 -2.084 -5.447 1.00 93.88 79 VAL A C 1
ATOM 635 O O . VAL A 1 79 ? -3.300 -1.674 -4.726 1.00 93.88 79 VAL A O 1
ATOM 638 N N . PHE A 1 80 ? -1.458 -2.927 -5.013 1.00 94.81 80 PHE A N 1
ATOM 639 C CA . PHE A 1 80 ? -1.405 -3.414 -3.646 1.00 94.81 80 PHE A CA 1
ATOM 640 C C . PHE A 1 80 ? -1.294 -2.267 -2.630 1.00 94.81 80 PHE A C 1
ATOM 642 O O . PHE A 1 80 ? -2.051 -2.256 -1.666 1.00 94.81 80 PHE A O 1
ATOM 649 N N . MET A 1 81 ? -0.449 -1.257 -2.869 1.00 94.25 81 MET A N 1
ATOM 650 C CA . MET A 1 81 ? -0.289 -0.119 -1.948 1.00 94.25 81 MET A CA 1
ATOM 651 C C . MET A 1 81 ? -1.510 0.812 -1.863 1.00 94.25 81 MET A C 1
ATOM 653 O O . MET A 1 81 ? -1.616 1.587 -0.912 1.00 94.25 81 MET A O 1
ATOM 657 N N . ILE A 1 82 ? -2.473 0.721 -2.785 1.00 94.69 82 ILE A N 1
ATOM 658 C CA . ILE A 1 82 ? -3.739 1.467 -2.682 1.00 94.69 82 ILE A CA 1
ATOM 659 C C . ILE A 1 82 ? -4.611 0.908 -1.546 1.00 94.69 82 ILE A C 1
ATOM 661 O O . ILE A 1 82 ? -5.281 1.669 -0.842 1.00 94.69 82 ILE A O 1
ATOM 665 N N . ALA A 1 83 ? -4.591 -0.411 -1.325 1.00 94.19 83 ALA A N 1
ATOM 666 C CA . ALA A 1 83 ? -5.462 -1.061 -0.348 1.00 94.19 83 ALA A CA 1
ATOM 667 C C . ALA A 1 83 ? -5.179 -0.632 1.113 1.00 94.19 83 ALA A C 1
ATOM 669 O O . ALA A 1 83 ? -6.136 -0.256 1.796 1.00 94.19 83 ALA A O 1
ATOM 670 N N . PRO A 1 84 ? -3.919 -0.580 1.601 1.00 93.81 84 PRO A N 1
ATOM 671 C CA . PRO A 1 84 ? -3.601 -0.104 2.948 1.00 93.81 84 PRO A CA 1
ATOM 672 C C . PRO A 1 84 ? -4.079 1.320 3.234 1.00 93.81 84 PRO A C 1
ATOM 674 O O . PRO A 1 84 ? -4.589 1.582 4.321 1.00 93.81 84 PRO A O 1
ATOM 677 N N . VAL A 1 85 ? -3.975 2.234 2.262 1.00 94.44 85 VAL A N 1
ATOM 678 C CA . VAL A 1 85 ? -4.436 3.625 2.429 1.00 94.44 85 VAL A CA 1
ATOM 679 C C . VAL A 1 85 ? -5.917 3.650 2.774 1.00 94.44 85 VAL A C 1
ATOM 681 O O . VAL A 1 85 ? -6.331 4.308 3.729 1.00 94.44 85 VAL A O 1
ATOM 684 N N . ARG A 1 86 ? -6.719 2.885 2.027 1.00 93.19 86 ARG A N 1
ATOM 685 C CA . ARG A 1 86 ? -8.156 2.810 2.268 1.00 93.19 86 ARG A CA 1
ATOM 686 C C . ARG A 1 86 ? -8.490 2.059 3.554 1.00 93.19 86 ARG A C 1
ATOM 688 O O . ARG A 1 86 ? -9.406 2.464 4.262 1.00 93.19 86 ARG A O 1
ATOM 695 N N . ALA A 1 87 ? -7.757 0.996 3.872 1.00 92.38 87 ALA A N 1
ATOM 696 C CA . ALA A 1 87 ? -7.961 0.240 5.102 1.00 92.38 87 ALA A CA 1
ATOM 697 C C . ALA A 1 87 ? -7.750 1.120 6.345 1.00 92.38 87 ALA A C 1
ATOM 699 O O . ALA A 1 87 ? -8.603 1.139 7.229 1.00 92.38 87 ALA A O 1
ATOM 700 N N . VAL A 1 88 ? -6.675 1.915 6.375 1.00 92.75 88 VAL A N 1
ATOM 701 C CA . VAL A 1 88 ? -6.388 2.846 7.479 1.00 92.75 88 VAL A CA 1
ATOM 702 C C . VAL A 1 88 ? -7.444 3.952 7.575 1.00 92.75 88 VAL A C 1
ATOM 704 O O . VAL A 1 88 ? -7.868 4.296 8.674 1.00 92.75 88 VAL A O 1
ATOM 707 N N . GLU A 1 89 ? -7.931 4.476 6.445 1.00 91.19 89 GLU A N 1
ATOM 708 C CA . GLU A 1 89 ? -9.043 5.441 6.432 1.00 91.19 89 GLU A CA 1
ATOM 709 C C . GLU A 1 89 ? -10.346 4.905 7.010 1.00 91.19 89 GLU A C 1
ATOM 711 O O . GLU A 1 89 ? -11.117 5.655 7.604 1.00 91.19 89 GLU A O 1
ATOM 716 N N . LEU A 1 90 ? -10.652 3.640 6.740 1.00 90.88 90 LEU A N 1
ATOM 717 C CA . LEU A 1 90 ? -11.859 3.015 7.258 1.00 90.88 90 LEU A CA 1
ATOM 718 C C . LEU A 1 90 ? -11.686 2.700 8.741 1.00 90.88 90 LEU A C 1
ATOM 720 O O . LEU A 1 90 ? -12.580 2.997 9.528 1.00 90.88 90 LEU A O 1
ATOM 724 N N . ALA A 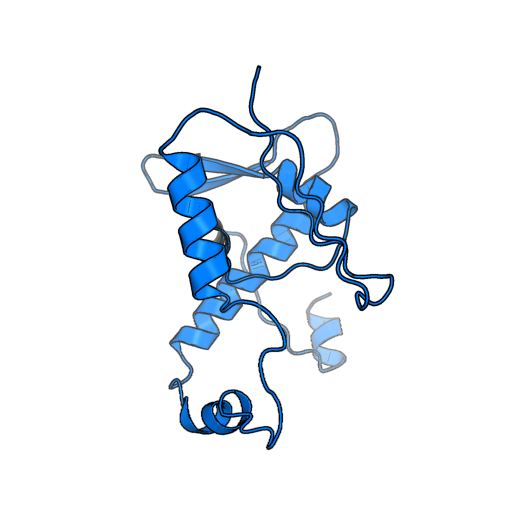1 91 ? -10.515 2.193 9.129 1.00 89.25 91 ALA A N 1
ATOM 725 C CA . ALA A 1 91 ? -10.182 1.916 10.520 1.00 89.25 91 ALA A CA 1
ATOM 726 C C . ALA A 1 91 ? -10.237 3.173 11.402 1.00 89.25 91 ALA A C 1
ATOM 728 O O . ALA A 1 91 ? -10.655 3.078 12.548 1.00 89.25 91 ALA A O 1
ATOM 729 N N . SER A 1 92 ? -9.877 4.352 10.879 1.00 88.81 92 SER A N 1
ATOM 730 C CA . SER A 1 92 ? -9.958 5.607 11.639 1.00 88.81 92 SER A CA 1
ATOM 731 C C . SER A 1 92 ? -11.375 6.169 11.783 1.00 88.81 92 SER A C 1
ATOM 733 O O . SER A 1 92 ? -11.611 7.008 12.649 1.00 88.81 92 SER A O 1
ATOM 735 N N . LYS A 1 93 ? -12.318 5.739 10.935 1.00 87.81 93 LYS A N 1
ATOM 736 C CA . LYS A 1 93 ? -13.719 6.193 10.959 1.00 87.81 93 LYS A CA 1
ATOM 737 C C . LYS A 1 93 ? -14.630 5.289 11.765 1.00 87.81 93 LYS A C 1
ATOM 739 O O . LYS A 1 93 ? -15.666 5.746 12.242 1.00 87.81 93 LYS A O 1
ATOM 744 N N . LEU A 1 94 ? -14.299 4.007 11.848 1.00 77.88 94 LEU A N 1
ATOM 745 C CA . LEU A 1 94 ? -15.088 3.071 12.623 1.00 77.88 94 LEU A CA 1
ATOM 746 C C . LEU A 1 94 ? -14.821 3.343 14.109 1.00 77.88 94 LEU A C 1
ATOM 748 O O . LEU A 1 94 ? -13.655 3.331 14.509 1.00 77.88 94 LEU A O 1
ATOM 752 N N . PRO A 1 95 ? -15.856 3.578 14.942 1.00 74.75 95 PRO A N 1
ATOM 753 C CA . PRO A 1 95 ? -15.670 3.432 16.374 1.00 74.75 95 PRO A CA 1
ATOM 754 C C . PRO A 1 95 ? -15.169 2.007 16.574 1.00 74.75 95 PRO A C 1
ATOM 756 O O . PRO A 1 95 ? -15.799 1.055 16.105 1.00 74.75 95 PRO A O 1
ATOM 759 N N . VAL A 1 96 ? -13.982 1.866 17.162 1.00 68.38 96 VAL A N 1
ATOM 760 C CA . VAL A 1 96 ? -13.406 0.551 17.417 1.00 68.38 96 VAL A CA 1
ATOM 761 C C . VAL A 1 96 ? -14.223 -0.064 18.543 1.00 68.38 96 VAL A C 1
ATOM 763 O O . VAL A 1 96 ? -13.878 0.036 19.716 1.00 68.38 96 VAL A O 1
ATOM 766 N N . ASP A 1 97 ? -15.356 -0.655 18.183 1.00 72.94 97 ASP A N 1
ATOM 767 C CA . ASP A 1 97 ? -16.140 -1.458 19.095 1.00 72.94 97 ASP A CA 1
ATOM 768 C C . ASP A 1 97 ? -15.437 -2.805 19.250 1.00 72.94 97 ASP A C 1
ATOM 770 O O . ASP A 1 97 ? -15.735 -3.796 18.577 1.00 72.94 97 ASP A O 1
ATOM 774 N N . LEU A 1 98 ? -14.421 -2.800 20.114 1.00 65.12 98 LEU A N 1
ATOM 775 C CA . LEU A 1 98 ? -13.673 -3.995 20.473 1.00 65.12 98 LEU A CA 1
ATOM 776 C C . LEU A 1 98 ? -14.590 -5.039 21.116 1.00 65.12 98 LEU A C 1
ATOM 778 O O . LEU A 1 98 ? -14.284 -6.220 21.008 1.00 65.12 98 LEU A O 1
ATOM 782 N N . SER A 1 99 ? -15.734 -4.649 21.697 1.00 71.31 99 SER A N 1
ATOM 783 C CA . SER A 1 99 ? -16.659 -5.589 22.341 1.00 71.31 99 SER A CA 1
ATOM 784 C C . SER A 1 99 ? -17.284 -6.585 21.358 1.00 71.31 99 SER A C 1
ATOM 786 O O . SER A 1 99 ? -17.600 -7.708 21.739 1.00 71.31 99 SER A O 1
ATOM 788 N N . ARG A 1 100 ? -17.368 -6.236 20.066 1.00 69.69 100 ARG A N 1
ATOM 789 C CA . ARG A 1 100 ? -17.837 -7.149 19.011 1.00 69.69 100 ARG A CA 1
ATOM 790 C C . ARG A 1 100 ? -16.817 -8.231 18.643 1.00 69.69 100 ARG A C 1
ATOM 792 O O . ARG A 1 100 ? -17.209 -9.295 18.173 1.00 69.69 100 ARG A O 1
ATOM 799 N N . TRP A 1 101 ? -15.526 -7.953 18.817 1.00 63.69 101 TRP A N 1
ATOM 800 C CA . TRP A 1 101 ? -14.431 -8.852 18.428 1.00 63.69 101 TRP A CA 1
ATOM 801 C C . TRP A 1 101 ? -13.744 -9.518 19.625 1.00 63.69 101 TRP A C 1
ATOM 803 O O . TRP A 1 101 ? -13.094 -10.545 19.443 1.00 63.69 101 TRP A O 1
ATOM 813 N N . LEU A 1 102 ? -13.916 -8.978 20.837 1.00 63.19 102 LEU A N 1
ATOM 814 C CA . LEU A 1 102 ? -13.421 -9.554 22.090 1.00 63.19 102 LEU A CA 1
ATOM 815 C C . LEU A 1 102 ? -13.825 -11.028 22.271 1.00 63.19 102 LEU A C 1
ATOM 817 O O . LEU A 1 102 ? -12.930 -11.822 22.538 1.00 63.19 102 LEU A O 1
ATOM 821 N N . PRO A 1 103 ? -15.080 -11.448 21.998 1.00 63.19 103 PRO A N 1
ATOM 822 C CA . PRO A 1 103 ? -15.482 -12.849 22.153 1.00 63.19 103 PRO A CA 1
ATOM 823 C C . PRO A 1 103 ? -14.788 -13.816 21.178 1.00 63.19 103 PRO A C 1
ATOM 825 O O . PRO A 1 103 ? -14.860 -15.023 21.356 1.00 63.19 103 PRO A O 1
ATOM 828 N N . MET A 1 104 ? -14.148 -13.305 20.117 1.00 58.78 104 MET A N 1
ATOM 829 C CA . MET A 1 104 ? -13.352 -14.103 19.171 1.00 58.78 104 MET A CA 1
ATOM 830 C C . MET A 1 104 ? -11.877 -14.214 19.579 1.00 58.78 104 MET A C 1
ATOM 832 O O . MET A 1 104 ? -11.171 -15.082 19.069 1.00 58.78 104 MET A O 1
ATOM 836 N N . LEU A 1 105 ? -11.397 -13.312 20.439 1.00 58.84 105 LEU A N 1
ATOM 837 C CA . LEU A 1 105 ? -10.042 -13.326 20.999 1.00 58.84 105 LEU A CA 1
ATOM 838 C C . LEU A 1 105 ? -10.011 -14.029 22.359 1.00 58.84 105 LEU A C 1
ATOM 840 O O . LEU A 1 105 ? -9.033 -14.700 22.674 1.00 58.84 105 LEU A O 1
ATOM 844 N N . GLU A 1 106 ? -11.105 -13.938 23.112 1.00 56.62 106 GLU A N 1
ATOM 845 C CA . GLU A 1 106 ? -11.436 -14.771 24.269 1.00 56.62 106 GLU A CA 1
ATOM 846 C C . GLU A 1 106 ? -11.981 -16.127 23.799 1.00 56.62 106 GLU A C 1
ATOM 848 O O . GLU A 1 106 ? -13.029 -16.589 24.245 1.00 56.62 106 GLU A O 1
ATOM 853 N N . ASP A 1 107 ? -11.280 -16.765 22.856 1.00 52.19 107 ASP A N 1
ATOM 854 C CA . ASP A 1 107 ? -11.468 -18.181 22.554 1.00 52.19 107 ASP A CA 1
ATOM 855 C C . ASP A 1 107 ? -10.961 -18.975 23.763 1.00 52.19 107 ASP A C 1
ATOM 857 O O . ASP A 1 107 ? -9.859 -19.525 23.787 1.00 52.19 107 ASP A O 1
ATOM 861 N N . ASP A 1 108 ? -11.792 -18.964 24.800 1.00 54.00 108 ASP A N 1
ATOM 862 C CA . ASP A 1 108 ? -11.734 -19.736 26.026 1.00 54.00 108 ASP A CA 1
ATOM 863 C C . ASP A 1 108 ? -12.047 -21.192 25.650 1.00 54.00 108 ASP A C 1
ATOM 865 O O . ASP A 1 108 ? -13.025 -21.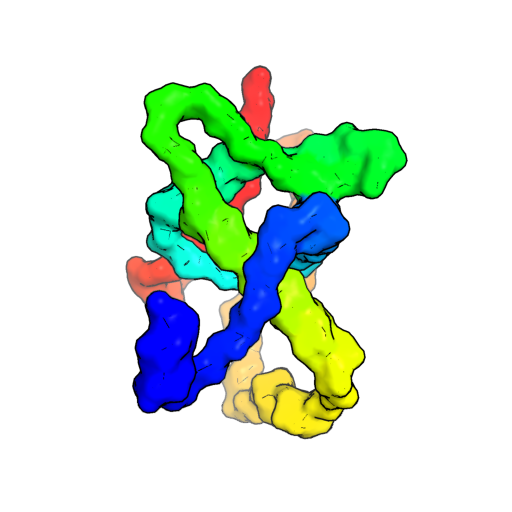778 26.109 1.00 54.00 108 ASP A O 1
ATOM 869 N N . ARG A 1 109 ? -11.277 -21.782 24.717 1.00 56.50 109 ARG A N 1
ATOM 870 C CA . ARG A 1 109 ? -11.418 -23.202 24.385 1.00 56.50 109 ARG A CA 1
ATOM 871 C C . ARG A 1 109 ? -11.156 -23.960 25.675 1.00 56.50 109 ARG A C 1
ATOM 873 O O . ARG A 1 109 ? -10.000 -23.984 26.118 1.00 56.50 109 ARG A O 1
ATOM 880 N N . PRO A 1 110 ? -12.158 -24.633 26.259 1.00 49.69 110 PRO A N 1
ATOM 881 C CA . PRO A 1 110 ? -11.916 -25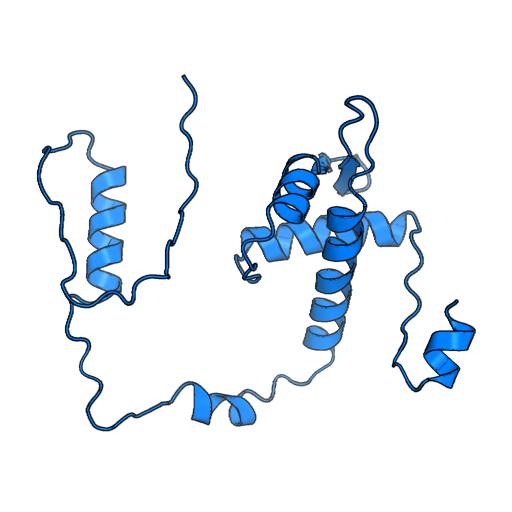.458 27.422 1.00 49.69 110 PRO A CA 1
ATOM 882 C C . PRO A 1 110 ? -11.034 -26.624 26.961 1.00 49.69 110 PRO A C 1
ATOM 884 O O . PRO A 1 110 ? -11.501 -27.556 26.311 1.00 49.69 110 PRO A O 1
ATOM 887 N N . GLY A 1 111 ? -9.728 -26.523 27.219 1.00 59.16 111 GLY A N 1
ATOM 888 C CA . GLY A 1 111 ? -8.742 -27.547 26.871 1.00 59.16 111 GLY A CA 1
ATOM 889 C C . GLY A 1 111 ? -7.632 -27.149 25.893 1.00 59.16 111 GLY A C 1
ATOM 890 O O . GLY A 1 111 ? -6.805 -28.010 25.595 1.00 59.16 111 GLY A O 1
ATOM 891 N N . TRP A 1 112 ? -7.532 -25.898 25.415 1.00 57.88 112 TRP A N 1
ATOM 892 C CA . TRP A 1 112 ? -6.285 -25.473 24.758 1.00 57.88 112 TRP A CA 1
ATOM 893 C C . TRP A 1 112 ? -5.218 -25.204 25.823 1.00 57.88 112 TRP A C 1
ATOM 895 O O . TRP A 1 112 ? -5.090 -24.103 26.346 1.00 57.88 112 TRP A O 1
ATOM 905 N N . GLN A 1 113 ? -4.460 -26.240 26.175 1.00 59.97 113 GLN A N 1
ATOM 906 C CA . GLN A 1 113 ? -3.182 -26.063 26.852 1.00 59.97 113 GLN A CA 1
ATOM 907 C C . GLN A 1 113 ? -2.121 -25.840 25.770 1.00 59.97 113 GLN A C 1
ATOM 909 O O . GLN A 1 113 ? -2.055 -26.644 24.834 1.00 59.97 113 GLN A O 1
ATOM 914 N N . PRO A 1 114 ? -1.288 -24.789 25.849 1.00 58.75 114 PRO A N 1
ATOM 915 C CA . PRO A 1 114 ? -0.134 -24.674 24.973 1.00 58.75 114 PRO A CA 1
ATOM 916 C C . PRO A 1 114 ? 0.756 -25.899 25.212 1.00 58.75 114 PRO A C 1
ATOM 918 O O . PRO A 1 114 ? 1.439 -26.004 26.224 1.00 58.75 114 PRO A O 1
ATOM 921 N N . THR A 1 115 ? 0.747 -26.866 24.295 1.00 64.81 115 THR A N 1
ATOM 922 C CA . THR A 1 115 ? 1.583 -28.078 24.380 1.00 64.81 115 THR A CA 1
ATOM 923 C C . THR A 1 115 ? 3.041 -27.794 23.995 1.00 64.81 115 THR A C 1
ATOM 925 O O . THR A 1 115 ? 3.709 -28.619 23.377 1.00 64.81 115 THR A O 1
ATOM 928 N N . GLY A 1 116 ? 3.541 -26.601 24.306 1.00 68.88 116 GLY A N 1
ATOM 929 C CA . GLY A 1 116 ? 4.880 -26.141 23.971 1.00 68.88 116 GLY A CA 1
ATOM 930 C C . GLY A 1 116 ? 5.326 -25.030 24.920 1.00 68.88 116 GLY A C 1
ATOM 931 O O . GLY A 1 116 ? 4.478 -24.439 25.587 1.00 68.88 116 GLY A O 1
ATOM 932 N N . PRO A 1 117 ? 6.643 -24.763 25.002 1.00 65.44 117 PRO A N 1
ATOM 933 C CA . PRO A 1 117 ? 7.176 -23.687 25.834 1.00 65.44 117 PRO A CA 1
ATOM 934 C C . PRO A 1 117 ? 6.484 -22.370 25.482 1.00 65.44 117 PRO A C 1
ATOM 936 O O . PRO A 1 117 ? 6.165 -22.138 24.309 1.00 65.44 117 PRO A O 1
ATOM 939 N N . ASP A 1 118 ? 6.237 -21.549 26.501 1.00 63.22 118 ASP A N 1
ATOM 940 C CA . ASP A 1 118 ? 5.516 -20.289 26.369 1.00 63.22 118 ASP A CA 1
ATOM 941 C C . ASP A 1 118 ? 6.119 -19.484 25.197 1.00 63.22 118 ASP A C 1
ATOM 943 O O . ASP A 1 118 ? 7.347 -19.383 25.077 1.00 63.22 118 ASP A O 1
ATOM 947 N N . PRO A 1 119 ? 5.319 -18.938 24.265 1.00 58.09 119 PRO A N 1
ATOM 948 C CA . PRO A 1 119 ? 5.837 -18.053 23.225 1.00 58.09 119 PRO A CA 1
ATOM 949 C C . PRO A 1 119 ? 6.672 -16.880 23.779 1.00 58.09 119 PRO A C 1
ATOM 951 O O . PRO A 1 119 ? 7.527 -16.372 23.045 1.00 58.09 119 PRO A O 1
ATOM 954 N N . MET A 1 120 ? 6.492 -16.490 25.050 1.00 50.50 120 MET A N 1
ATOM 955 C CA . MET A 1 120 ? 7.407 -15.594 25.775 1.00 50.50 120 MET A CA 1
ATOM 956 C C . MET A 1 120 ? 8.796 -16.216 26.008 1.00 50.50 120 MET A C 1
ATOM 958 O O . MET A 1 120 ? 9.798 -15.579 25.675 1.00 50.50 120 MET A O 1
ATOM 962 N N . ASP A 1 121 ? 8.885 -17.473 26.454 1.00 56.53 121 ASP A N 1
ATOM 963 C CA . ASP A 1 121 ? 10.158 -18.188 26.660 1.00 56.53 121 ASP A CA 1
ATOM 964 C C . ASP A 1 121 ? 10.934 -18.350 25.341 1.00 56.53 121 ASP A C 1
ATOM 966 O O . ASP A 1 121 ? 12.153 -18.166 25.271 1.00 56.53 121 ASP A O 1
ATOM 970 N N . ALA A 1 122 ? 10.224 -18.625 24.242 1.00 54.91 122 ALA A N 1
ATOM 971 C CA . ALA A 1 122 ? 10.823 -18.713 22.909 1.00 54.91 122 ALA A CA 1
ATOM 972 C C . ALA A 1 122 ? 11.349 -17.355 22.393 1.00 54.91 122 ALA A C 1
ATOM 974 O O . ALA A 1 122 ? 12.266 -17.311 21.562 1.00 54.91 122 ALA A O 1
ATOM 975 N N . TRP A 1 123 ? 10.787 -16.240 22.873 1.00 49.75 123 TRP A N 1
ATOM 976 C CA . TRP A 1 123 ? 11.214 -14.887 22.519 1.00 49.75 123 TRP A CA 1
ATOM 977 C C . TRP A 1 123 ? 12.422 -14.425 23.346 1.00 49.75 123 TRP A C 1
ATOM 979 O O . TRP A 1 123 ? 13.367 -13.866 22.776 1.00 49.75 123 TRP A O 1
ATOM 989 N N . GLU A 1 124 ? 12.466 -14.725 24.647 1.00 49.19 124 GLU A N 1
ATOM 990 C CA . GLU A 1 124 ? 13.618 -14.419 25.509 1.00 49.19 124 GLU A CA 1
ATOM 991 C C . GLU A 1 124 ? 14.889 -15.162 25.068 1.00 49.19 124 GLU A C 1
ATOM 993 O O . GLU A 1 124 ? 15.959 -14.553 24.943 1.00 49.19 124 GLU A O 1
ATOM 998 N N . VAL A 1 125 ? 14.764 -16.437 24.676 1.00 53.88 125 VAL A N 1
ATOM 999 C CA . VAL A 1 125 ? 15.867 -17.226 24.091 1.00 53.88 125 VAL A CA 1
ATOM 1000 C C . VAL A 1 125 ? 16.395 -16.591 22.795 1.00 53.88 125 VAL A C 1
ATOM 1002 O O . VAL A 1 125 ? 17.587 -16.679 22.480 1.00 53.88 125 VAL A O 1
ATOM 1005 N N . ARG A 1 126 ? 15.544 -15.894 22.034 1.00 46.22 126 ARG A N 1
ATOM 1006 C CA . ARG A 1 126 ? 15.941 -15.217 20.791 1.00 46.22 126 ARG A CA 1
ATOM 1007 C C . ARG A 1 126 ? 16.676 -13.899 21.047 1.00 46.22 126 ARG A C 1
ATOM 1009 O O . ARG A 1 126 ? 17.591 -13.578 20.291 1.00 46.22 126 ARG A O 1
ATOM 1016 N N . ILE A 1 127 ? 16.333 -13.166 22.108 1.00 46.50 127 ILE A N 1
ATOM 1017 C CA . ILE A 1 127 ? 17.033 -11.930 22.502 1.00 46.50 127 ILE A CA 1
ATOM 1018 C C . ILE A 1 127 ? 18.397 -12.241 23.136 1.00 46.50 127 ILE A C 1
ATOM 1020 O O . ILE A 1 127 ? 19.377 -11.559 22.826 1.00 46.50 127 ILE A O 1
ATOM 1024 N N . ALA A 1 128 ? 18.501 -13.300 23.945 1.00 49.16 128 ALA A N 1
ATOM 1025 C CA . ALA A 1 128 ? 19.773 -13.737 24.527 1.00 49.16 128 ALA A CA 1
ATOM 1026 C C . ALA A 1 128 ? 20.804 -14.126 23.447 1.00 49.16 128 ALA A C 1
ATOM 1028 O O . ALA A 1 128 ? 21.967 -13.720 23.509 1.00 49.16 128 ALA A O 1
ATOM 1029 N N . ASN A 1 129 ? 20.357 -14.807 22.386 1.00 49.12 129 ASN A N 1
ATOM 1030 C CA . ASN A 1 129 ? 21.200 -15.198 21.251 1.00 49.12 129 ASN A CA 1
ATOM 1031 C C . ASN A 1 129 ? 21.677 -14.024 20.373 1.00 49.12 129 ASN A C 1
ATOM 1033 O O . ASN A 1 129 ? 22.633 -14.179 19.615 1.00 49.12 129 ASN A O 1
ATOM 1037 N N . LEU A 1 130 ? 21.046 -12.849 20.465 1.00 48.75 130 LEU A N 1
ATOM 1038 C CA . LEU A 1 130 ? 21.478 -11.645 19.744 1.00 48.75 130 LEU A CA 1
ATOM 1039 C C . LEU A 1 130 ? 22.522 -10.823 20.517 1.00 48.75 130 LEU A C 1
ATOM 1041 O O . LEU A 1 130 ? 23.187 -9.984 19.915 1.00 48.75 130 LEU A O 1
ATOM 1045 N N . ARG A 1 131 ? 22.692 -11.060 21.827 1.00 46.19 131 ARG A N 1
ATOM 1046 C CA . ARG A 1 131 ? 23.646 -10.326 22.682 1.00 46.19 131 ARG A CA 1
ATOM 1047 C C . ARG A 1 131 ? 24.922 -11.108 23.013 1.00 46.19 131 ARG A C 1
ATOM 1049 O O . ARG A 1 131 ? 25.932 -10.487 23.327 1.00 46.19 131 ARG A O 1
ATOM 1056 N N . GLY A 1 132 ? 24.910 -12.437 22.915 1.00 43.59 132 GLY A N 1
ATOM 1057 C CA . GLY A 1 132 ? 26.076 -13.288 23.173 1.00 43.59 132 GLY A CA 1
ATOM 1058 C C . GLY A 1 132 ? 26.558 -13.997 21.912 1.00 43.59 132 GLY A C 1
ATOM 1059 O O . GLY A 1 132 ? 26.033 -15.041 21.538 1.00 43.59 132 GLY A O 1
ATOM 1060 N N . GLY A 1 133 ? 27.580 -13.455 21.251 1.00 48.34 133 GLY A N 1
ATOM 1061 C CA . GLY A 1 133 ? 28.237 -14.130 20.136 1.00 48.34 133 GLY A CA 1
ATOM 1062 C C . GLY A 1 133 ? 28.921 -15.426 20.582 1.00 48.34 133 GLY A C 1
ATOM 1063 O O . GLY A 1 133 ? 30.024 -15.369 21.113 1.00 48.34 133 GLY A O 1
ATOM 1064 N N . ARG A 1 134 ? 28.270 -16.576 20.356 1.00 45.38 134 ARG A N 1
ATOM 1065 C CA . ARG A 1 134 ? 28.837 -17.913 20.057 1.00 45.38 134 ARG A CA 1
ATOM 1066 C C . ARG A 1 134 ? 27.685 -18.920 19.928 1.00 45.38 134 ARG A C 1
ATOM 1068 O O . ARG A 1 134 ? 26.923 -19.122 20.862 1.00 45.38 134 ARG A O 1
ATOM 1075 N N . ARG A 1 135 ? 27.566 -19.563 18.763 1.00 45.03 135 ARG A N 1
ATOM 1076 C CA . ARG A 1 135 ? 26.609 -20.659 18.521 1.00 45.03 135 ARG A CA 1
ATOM 1077 C C . ARG A 1 135 ? 27.155 -21.979 19.082 1.00 45.03 135 ARG A C 1
ATOM 1079 O O . ARG A 1 135 ? 28.327 -22.257 18.833 1.00 45.03 135 ARG A O 1
ATOM 1086 N N . PRO A 1 136 ? 26.315 -22.868 19.634 1.00 40.22 136 PRO A N 1
ATO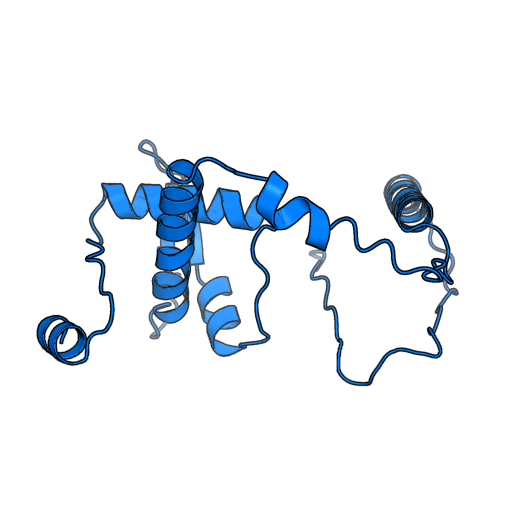M 1087 C CA . PRO A 1 136 ? 26.490 -24.301 19.467 1.00 40.22 136 PRO A CA 1
ATOM 1088 C C . PRO A 1 136 ? 25.624 -24.807 18.300 1.00 40.22 136 PRO A C 1
ATOM 1090 O O . PRO A 1 136 ? 24.425 -24.545 18.202 1.00 40.22 136 PRO A O 1
ATOM 1093 N N . LEU A 1 137 ? 26.268 -25.522 17.379 1.00 44.53 137 LEU A N 1
ATOM 1094 C CA . LEU A 1 137 ? 25.646 -26.284 16.298 1.00 44.53 137 LEU A CA 1
ATOM 1095 C C . LEU A 1 137 ? 25.019 -27.559 16.881 1.00 44.53 137 LEU A C 1
ATOM 1097 O O . LEU A 1 137 ? 25.704 -28.570 16.958 1.00 44.53 137 LEU A O 1
ATOM 1101 N N . SER A 1 138 ? 23.763 -27.515 17.330 1.00 51.91 138 SER A N 1
ATOM 1102 C CA . SER A 1 138 ? 22.822 -28.661 17.359 1.00 51.91 138 SER A CA 1
ATOM 1103 C C . SER A 1 138 ? 21.614 -28.363 18.249 1.00 51.91 138 SER A C 1
ATOM 1105 O O . SER A 1 138 ? 21.639 -28.576 19.452 1.00 51.91 138 SER A O 1
ATOM 1107 N N . ALA A 1 139 ? 20.525 -27.897 17.643 1.00 36.72 139 ALA A N 1
ATOM 1108 C CA . ALA A 1 139 ? 19.180 -28.051 18.198 1.00 36.72 139 ALA A CA 1
ATOM 1109 C C . ALA A 1 139 ? 18.173 -27.860 17.059 1.00 36.72 139 ALA A C 1
ATOM 1111 O O . ALA A 1 139 ? 17.579 -26.799 16.882 1.00 36.72 139 ALA A O 1
ATOM 1112 N N . TRP A 1 140 ? 18.039 -28.888 16.224 1.00 36.38 140 TRP A N 1
ATOM 1113 C CA . TRP A 1 140 ? 16.887 -29.015 15.342 1.00 36.38 140 TRP A CA 1
ATOM 1114 C C . TRP A 1 140 ? 15.740 -29.585 16.179 1.00 36.38 140 TRP A C 1
ATOM 1116 O O . TRP A 1 140 ? 15.651 -30.795 16.357 1.00 36.38 140 TRP A O 1
ATOM 1126 N N . CYS A 1 141 ? 14.867 -28.728 16.706 1.00 34.62 141 CYS A N 1
ATOM 1127 C CA . CYS A 1 141 ? 13.549 -29.178 17.147 1.00 34.62 141 CYS A CA 1
ATOM 1128 C C . CYS A 1 141 ? 12.676 -29.362 15.903 1.00 34.62 141 CYS A C 1
ATOM 1130 O O . CYS A 1 141 ? 12.092 -28.411 15.386 1.00 34.62 141 CYS A O 1
ATOM 1132 N N . VAL A 1 142 ? 12.617 -30.595 15.402 1.00 41.22 142 VAL A N 1
ATOM 1133 C CA . VAL A 1 142 ? 11.572 -31.029 14.474 1.00 41.22 142 VAL A CA 1
ATOM 1134 C C . VAL A 1 142 ? 10.305 -31.215 15.304 1.00 41.22 142 VAL A C 1
ATOM 1136 O O . VAL A 1 142 ? 10.243 -32.094 16.158 1.00 41.22 142 VAL A O 1
ATOM 1139 N N . SER A 1 143 ? 9.309 -30.355 15.099 1.00 39.88 143 SER A N 1
ATOM 1140 C CA . SER A 1 143 ? 7.990 -30.534 15.707 1.00 39.88 143 SER A CA 1
ATOM 1141 C C . SER A 1 143 ? 7.266 -31.697 15.004 1.00 39.88 143 SER A C 1
ATOM 1143 O O . SER A 1 143 ? 7.135 -31.650 13.779 1.00 39.88 143 SER A O 1
ATOM 1145 N N . PRO A 1 144 ? 6.788 -32.735 15.717 1.00 40.72 144 PRO A N 1
ATOM 1146 C CA . PRO A 1 144 ? 6.184 -33.919 15.094 1.00 40.72 144 PRO A CA 1
ATOM 1147 C C . PRO A 1 144 ? 4.753 -33.711 14.549 1.00 40.72 144 PRO A C 1
ATOM 1149 O O . PRO A 1 144 ? 4.159 -34.657 14.037 1.00 40.72 144 PRO A O 1
ATOM 1152 N N . HIS A 1 145 ? 4.188 -32.497 14.609 1.00 48.25 145 HIS A N 1
ATOM 1153 C CA . HIS A 1 145 ? 2.794 -32.222 14.216 1.00 48.25 145 HIS A CA 1
ATOM 1154 C C . HIS A 1 145 ? 2.590 -30.962 13.352 1.00 48.25 145 HIS A C 1
ATOM 1156 O O . HIS A 1 145 ? 1.570 -30.283 13.452 1.00 48.25 145 HIS A O 1
ATOM 1162 N N . ALA A 1 146 ? 3.526 -30.649 12.452 1.00 40.69 146 ALA A N 1
ATOM 1163 C CA . ALA A 1 146 ? 3.281 -29.626 11.433 1.00 40.69 146 ALA A CA 1
ATOM 1164 C C . ALA A 1 146 ? 2.474 -30.208 10.246 1.00 40.69 146 ALA A C 1
ATOM 1166 O O . ALA A 1 146 ? 2.943 -31.158 9.615 1.00 40.69 146 ALA A O 1
ATOM 1167 N N . PRO A 1 147 ? 1.293 -29.659 9.890 1.00 44.62 147 PRO A N 1
ATOM 1168 C CA . PRO A 1 147 ? 0.632 -29.999 8.632 1.00 44.62 147 PRO A CA 1
ATOM 1169 C C . PRO A 1 147 ? 1.498 -29.551 7.434 1.00 44.62 147 PRO A C 1
ATOM 1171 O O . PRO A 1 147 ? 2.165 -28.514 7.513 1.00 44.62 147 PRO A O 1
ATOM 1174 N N . PRO A 1 148 ? 1.491 -30.285 6.305 1.00 44.59 148 PRO A N 1
ATOM 1175 C CA . PRO A 1 148 ? 2.538 -30.226 5.273 1.00 44.59 148 PRO A CA 1
ATOM 1176 C C . PRO A 1 148 ? 2.630 -28.942 4.416 1.00 44.59 148 PRO A C 1
ATOM 1178 O O . PRO A 1 148 ? 3.285 -28.961 3.375 1.00 44.59 148 PRO A O 1
ATOM 1181 N N . HIS A 1 149 ? 2.027 -27.810 4.803 1.00 42.09 149 HIS A N 1
ATOM 1182 C CA . HIS A 1 149 ? 1.945 -26.621 3.932 1.00 42.09 149 HIS A CA 1
ATOM 1183 C C . HIS A 1 149 ? 2.325 -25.275 4.574 1.00 42.09 149 HIS A C 1
ATOM 1185 O O . HIS A 1 149 ? 2.274 -24.251 3.898 1.00 42.09 149 HIS A O 1
ATOM 1191 N N . PHE A 1 150 ? 2.759 -25.234 5.837 1.00 39.06 150 PHE A N 1
ATOM 1192 C CA . PHE A 1 150 ? 3.124 -23.974 6.503 1.00 39.06 150 PHE A CA 1
ATOM 1193 C C . PHE A 1 150 ? 4.637 -23.711 6.464 1.00 39.06 150 PHE A C 1
ATOM 1195 O O . PHE A 1 150 ? 5.352 -23.901 7.446 1.00 39.06 150 PHE A O 1
ATOM 1202 N N . ASN A 1 151 ? 5.146 -23.238 5.322 1.00 39.34 151 ASN A N 1
ATOM 1203 C CA . ASN A 1 151 ? 6.519 -22.732 5.233 1.00 39.34 151 ASN A CA 1
ATOM 1204 C C . ASN A 1 151 ? 6.565 -21.246 5.612 1.00 39.34 151 ASN A C 1
ATOM 1206 O O . ASN A 1 151 ? 6.435 -20.353 4.777 1.00 39.34 151 ASN A O 1
ATOM 1210 N N . ARG A 1 152 ? 6.779 -20.977 6.902 1.00 37.50 152 ARG A N 1
ATOM 1211 C CA . ARG A 1 152 ? 7.058 -19.637 7.427 1.00 37.50 152 ARG A CA 1
ATOM 1212 C C . ARG A 1 152 ? 8.508 -19.256 7.105 1.00 37.50 152 ARG A C 1
ATOM 1214 O O . ARG A 1 152 ? 9.420 -19.565 7.867 1.00 37.50 152 ARG A O 1
ATOM 1221 N N . LEU A 1 153 ? 8.735 -18.583 5.979 1.00 39.78 153 LEU A N 1
ATOM 1222 C CA . LEU A 1 153 ? 10.050 -18.033 5.635 1.00 39.78 153 LEU A CA 1
ATOM 1223 C C . LEU A 1 153 ? 10.244 -16.662 6.297 1.00 39.78 153 LEU A C 1
ATOM 1225 O O . LEU A 1 153 ? 9.767 -15.639 5.815 1.00 39.78 153 LEU A O 1
ATOM 1229 N N . SER A 1 154 ? 10.979 -16.627 7.410 1.00 37.59 154 SER A N 1
ATOM 1230 C CA . SER A 1 154 ? 11.526 -15.379 7.947 1.00 37.59 154 SER A CA 1
ATOM 1231 C C . SER A 1 154 ? 12.761 -14.966 7.139 1.00 37.59 154 SER A C 1
ATOM 1233 O O . SER A 1 154 ? 13.810 -15.602 7.243 1.00 37.59 154 SER A O 1
ATOM 1235 N N . LEU A 1 155 ? 12.641 -13.905 6.341 1.00 38.78 155 LEU A N 1
ATOM 1236 C CA . LEU A 1 155 ? 13.738 -13.308 5.577 1.00 38.78 155 LEU A CA 1
ATOM 1237 C C . LEU A 1 155 ? 14.621 -12.431 6.484 1.00 38.78 155 LEU A C 1
ATOM 1239 O O . LEU A 1 155 ? 14.216 -11.345 6.883 1.00 38.78 155 LEU A O 1
ATOM 1243 N N . PHE A 1 156 ? 15.844 -12.884 6.766 1.00 37.59 156 PHE A N 1
ATOM 1244 C CA . PHE A 1 156 ? 16.989 -12.022 7.083 1.00 37.59 156 PHE A CA 1
ATOM 1245 C C . PHE A 1 156 ? 18.210 -12.577 6.341 1.00 37.59 156 PHE A C 1
ATOM 1247 O O . PHE A 1 156 ? 18.822 -13.558 6.758 1.00 37.5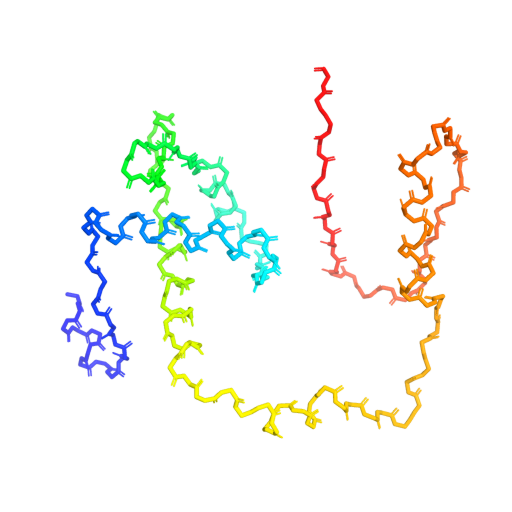9 156 PHE A O 1
ATOM 1254 N N . SER A 1 157 ? 18.535 -11.963 5.204 1.00 40.97 157 SER A N 1
ATOM 1255 C CA . SER A 1 157 ? 19.813 -12.141 4.514 1.00 40.97 157 SER A CA 1
ATOM 1256 C C . SER A 1 157 ? 20.809 -11.152 5.123 1.00 40.97 157 SER A C 1
ATOM 1258 O O . SER A 1 157 ? 20.552 -9.953 5.176 1.00 40.97 157 SER A O 1
ATOM 1260 N N . SER A 1 158 ? 21.925 -11.677 5.630 1.00 41.03 158 SER A N 1
ATOM 1261 C CA . SER A 1 158 ? 23.089 -10.895 6.058 1.00 41.03 158 SER A CA 1
ATOM 1262 C C . SER A 1 158 ? 23.946 -10.564 4.826 1.00 41.03 158 SER A C 1
ATOM 1264 O O . SER A 1 158 ? 24.112 -11.456 3.985 1.00 41.03 158 SER A O 1
ATOM 1266 N N . PRO A 1 159 ? 24.481 -9.339 4.677 1.00 60.78 159 PRO A N 1
ATOM 1267 C CA . PRO A 1 159 ? 25.416 -9.024 3.604 1.00 60.78 159 PRO A CA 1
ATOM 1268 C C . PRO A 1 159 ? 26.822 -9.557 3.932 1.00 60.78 159 PRO A C 1
ATOM 1270 O O . PRO A 1 159 ? 27.212 -9.615 5.100 1.00 60.78 159 PRO A O 1
ATOM 1273 N N . ARG A 1 160 ? 27.546 -9.976 2.887 1.00 57.16 160 ARG A N 1
ATOM 1274 C CA . ARG A 1 160 ? 28.996 -10.226 2.912 1.00 57.16 160 ARG A CA 1
ATOM 1275 C C . ARG A 1 160 ? 29.755 -8.920 2.741 1.00 57.16 160 ARG A C 1
ATOM 1277 O O . ARG A 1 160 ? 29.219 -8.049 2.020 1.00 57.16 160 ARG A O 1
#

Sequence (160 aa):
MAQQLRKDGVNCHEFNVGCTNQVRMASTSLEVIHSRRIDLYDDRPLMRDLMRLNISMKSYGYRLEVSRNGGRHADRAIVFMIAPVRAVELASKLPVDLSRWLPMLEDDRPGWQPTGPDPMDAWEVRIANLRGGRRPLSAWCVSPHAPPHFNRLSLFSSPR

Radius of gyration: 21.57 Å; chains: 1; bounding box: 53×51×46 Å